Protein AF-A0A252ASY4-F1 (afdb_monomer)

Structure (mmCIF, N/CA/C/O backbone):
data_AF-A0A252ASY4-F1
#
_entry.id   AF-A0A252ASY4-F1
#
loop_
_atom_site.group_PDB
_atom_site.id
_atom_site.type_symbol
_atom_site.label_atom_id
_atom_site.label_alt_id
_atom_site.label_comp_id
_atom_site.label_asym_id
_atom_site.label_entity_id
_atom_site.label_seq_id
_atom_site.pdbx_PDB_ins_code
_atom_site.Cartn_x
_atom_site.Cartn_y
_atom_site.Cartn_z
_atom_site.occupancy
_atom_site.B_iso_or_equiv
_atom_site.auth_seq_id
_atom_site.auth_comp_id
_atom_site.auth_asym_id
_atom_site.auth_atom_id
_atom_site.pdbx_PDB_model_num
ATOM 1 N N . MET A 1 1 ? 21.051 3.246 -3.553 1.00 60.28 1 MET A N 1
ATOM 2 C CA . MET A 1 1 ? 19.742 3.106 -4.224 1.00 60.28 1 MET A CA 1
ATOM 3 C C . MET A 1 1 ? 20.001 3.402 -5.685 1.00 60.28 1 MET A C 1
ATOM 5 O O . MET A 1 1 ? 20.557 4.460 -5.939 1.00 60.28 1 MET A O 1
ATOM 9 N N . ARG A 1 2 ? 19.735 2.453 -6.590 1.00 80.69 2 ARG A N 1
ATOM 10 C CA . ARG A 1 2 ? 19.925 2.692 -8.029 1.00 80.69 2 ARG A CA 1
ATOM 11 C C . ARG A 1 2 ? 18.914 3.732 -8.512 1.00 80.69 2 ARG A C 1
ATOM 13 O O . ARG A 1 2 ? 17.783 3.738 -8.022 1.00 80.69 2 ARG A O 1
ATOM 20 N N . THR A 1 3 ? 19.326 4.607 -9.418 1.00 89.12 3 THR A N 1
ATOM 21 C CA . THR A 1 3 ? 18.451 5.607 -10.036 1.00 89.12 3 THR A CA 1
ATOM 22 C C . THR A 1 3 ? 17.599 4.970 -11.136 1.00 89.12 3 THR A C 1
ATOM 24 O O . THR A 1 3 ? 17.893 3.874 -11.617 1.00 89.12 3 THR A O 1
ATOM 27 N N . ARG A 1 4 ? 16.524 5.654 -11.549 1.00 86.88 4 ARG A N 1
ATOM 28 C CA . ARG A 1 4 ? 15.681 5.205 -12.670 1.00 86.88 4 ARG A CA 1
ATOM 29 C C . ARG A 1 4 ? 16.501 5.061 -13.958 1.00 86.88 4 ARG A C 1
ATOM 31 O O . ARG A 1 4 ? 16.325 4.096 -14.689 1.00 86.88 4 ARG A O 1
ATOM 38 N N . GLU A 1 5 ? 17.406 6.000 -14.214 1.00 86.19 5 GLU A N 1
ATOM 39 C CA . GLU A 1 5 ? 18.267 6.004 -15.402 1.00 86.19 5 GLU A CA 1
ATOM 40 C C . GLU A 1 5 ? 19.241 4.821 -15.398 1.00 86.19 5 GLU A C 1
ATOM 42 O O . GLU A 1 5 ? 19.383 4.150 -16.416 1.00 86.19 5 GLU A O 1
ATOM 47 N N . GLU A 1 6 ? 19.833 4.498 -14.243 1.00 88.00 6 GLU A N 1
ATOM 48 C CA . GLU A 1 6 ? 20.692 3.317 -14.081 1.00 88.00 6 GLU A CA 1
ATOM 49 C C . GLU A 1 6 ? 19.917 2.014 -14.330 1.00 88.00 6 GLU A C 1
ATOM 51 O O . GLU A 1 6 ? 20.418 1.110 -14.987 1.00 88.00 6 GLU A O 1
ATOM 56 N N . GLN A 1 7 ? 18.668 1.921 -13.862 1.00 85.88 7 GLN A N 1
ATOM 57 C CA . GLN A 1 7 ? 17.821 0.745 -14.094 1.00 85.88 7 GLN A CA 1
ATOM 58 C C . GLN A 1 7 ? 17.419 0.582 -15.562 1.00 85.88 7 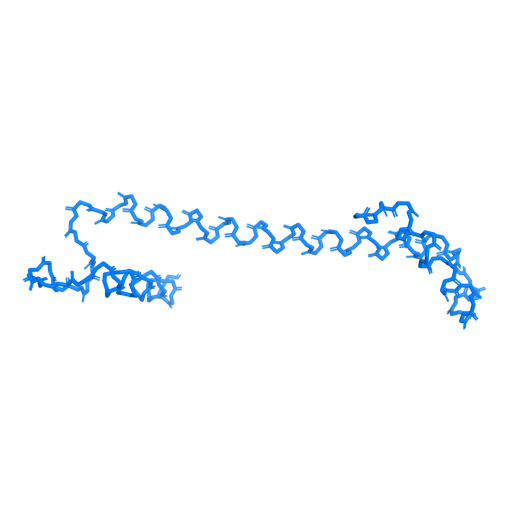GLN A C 1
ATOM 60 O O . GLN A 1 7 ? 17.390 -0.541 -16.061 1.00 85.88 7 GLN A O 1
ATOM 65 N N . ILE A 1 8 ? 1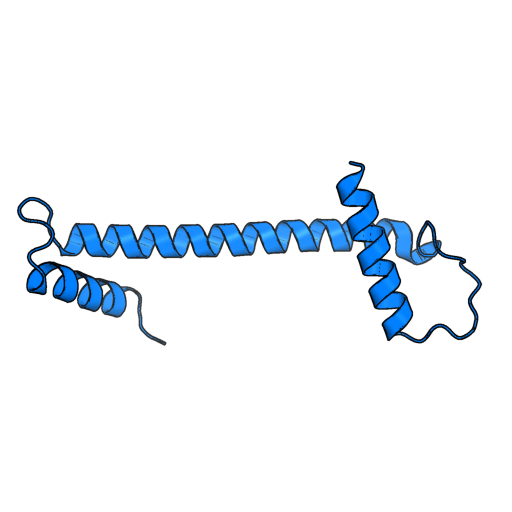7.105 1.686 -16.246 1.00 87.62 8 ILE A N 1
ATOM 66 C CA . ILE A 1 8 ? 16.782 1.677 -17.677 1.00 87.62 8 ILE A CA 1
ATOM 67 C C . ILE A 1 8 ? 18.014 1.270 -18.488 1.00 87.62 8 ILE A C 1
ATOM 69 O O . ILE A 1 8 ? 17.889 0.433 -19.375 1.00 87.62 8 ILE A O 1
ATOM 73 N N . ALA A 1 9 ? 19.193 1.811 -18.170 1.00 85.50 9 ALA A N 1
ATOM 74 C CA . ALA A 1 9 ? 20.436 1.465 -18.855 1.00 85.50 9 ALA A CA 1
ATOM 75 C C . ALA A 1 9 ? 20.813 -0.013 -18.658 1.00 85.50 9 ALA A C 1
ATOM 77 O O . ALA A 1 9 ? 21.127 -0.696 -19.630 1.00 85.50 9 ALA A O 1
ATOM 78 N N . ASP A 1 10 ? 20.717 -0.528 -17.428 1.00 86.62 10 ASP A N 1
ATOM 79 C CA . ASP A 1 10 ? 20.959 -1.945 -17.123 1.00 86.62 10 ASP A CA 1
ATOM 80 C C . ASP A 1 10 ? 20.002 -2.862 -17.910 1.00 86.62 10 ASP A C 1
ATOM 82 O O . ASP A 1 10 ? 20.427 -3.861 -18.489 1.00 86.62 10 ASP A O 1
ATOM 86 N N . LEU A 1 11 ? 18.708 -2.518 -17.957 1.00 84.88 11 LEU A N 1
ATOM 87 C CA . LEU A 1 11 ? 17.694 -3.294 -18.680 1.00 84.88 11 LEU A CA 1
ATOM 88 C C . LEU A 1 11 ? 17.856 -3.212 -20.200 1.00 84.88 11 LEU A C 1
ATOM 90 O O . LEU A 1 11 ? 17.677 -4.218 -20.878 1.00 84.88 11 LEU A O 1
ATOM 94 N N . ALA A 1 12 ? 18.208 -2.043 -20.737 1.00 84.12 12 ALA A N 1
ATOM 95 C CA . ALA A 1 12 ? 18.453 -1.876 -22.166 1.00 84.12 12 ALA A CA 1
ATOM 96 C C . ALA A 1 12 ? 19.665 -2.707 -22.617 1.00 84.12 12 ALA A C 1
ATOM 98 O O . ALA A 1 12 ? 19.600 -3.379 -23.643 1.00 84.12 12 ALA A O 1
ATOM 99 N N . ASN A 1 13 ? 20.736 -2.734 -21.814 1.00 83.50 13 ASN A N 1
ATOM 100 C CA . ASN A 1 13 ? 21.899 -3.585 -22.075 1.00 83.50 13 ASN A CA 1
ATOM 101 C C . ASN A 1 13 ? 21.531 -5.076 -22.040 1.00 83.50 13 ASN A C 1
ATOM 103 O O . ASN A 1 13 ? 21.943 -5.819 -22.925 1.00 83.50 13 ASN A O 1
ATOM 107 N N . LEU A 1 14 ? 20.715 -5.502 -21.068 1.00 83.25 14 LEU A N 1
ATOM 108 C CA . LEU A 1 14 ? 20.237 -6.886 -20.976 1.00 83.25 14 LEU A CA 1
ATOM 109 C C . LEU A 1 14 ? 19.452 -7.307 -22.230 1.00 83.25 14 LEU A C 1
ATOM 111 O O . LEU A 1 14 ? 19.676 -8.393 -22.760 1.00 83.25 14 LEU A O 1
ATOM 115 N N . PHE A 1 15 ? 18.560 -6.448 -22.732 1.00 80.44 15 PHE A N 1
ATOM 116 C CA . PHE A 1 15 ? 17.780 -6.735 -23.941 1.00 80.44 15 PHE A CA 1
ATOM 117 C C . PHE A 1 15 ? 18.637 -6.785 -25.214 1.00 80.44 15 PHE A C 1
ATOM 119 O O . PHE A 1 15 ? 18.412 -7.658 -26.058 1.00 80.44 15 PHE A O 1
ATOM 126 N N . GLY A 1 16 ? 19.654 -5.923 -25.307 1.00 73.00 16 GLY A N 1
ATOM 127 C CA . GLY A 1 16 ? 20.613 -5.922 -26.413 1.00 73.00 16 GLY A CA 1
ATOM 128 C C . GLY A 1 16 ? 21.554 -7.135 -26.417 1.00 73.00 16 GLY A C 1
ATOM 129 O O . GLY A 1 16 ? 21.859 -7.667 -27.485 1.00 73.00 16 GLY A O 1
ATOM 130 N N . GLU A 1 17 ? 21.990 -7.614 -25.245 1.00 74.44 17 GLU A N 1
ATOM 131 C CA . GLU A 1 17 ? 22.836 -8.814 -25.114 1.00 74.44 17 GLU A CA 1
ATOM 132 C C . GLU A 1 17 ? 22.077 -10.114 -25.419 1.00 74.44 17 GLU A C 1
ATOM 134 O O . GLU A 1 17 ? 22.635 -11.031 -26.024 1.00 74.44 17 GLU A O 1
ATOM 139 N N . GLU A 1 18 ? 20.800 -10.195 -25.041 1.00 65.38 18 GLU A N 1
ATOM 140 C CA . GLU A 1 18 ? 19.961 -11.375 -25.279 1.00 65.38 18 GLU A CA 1
ATOM 141 C C . GLU A 1 18 ? 19.354 -11.422 -26.699 1.00 65.38 18 GLU A C 1
ATOM 143 O O . GLU A 1 18 ? 18.800 -12.448 -27.104 1.00 65.38 18 GLU A O 1
ATOM 148 N N . GLY A 1 19 ? 19.488 -10.352 -27.496 1.00 61.31 19 GLY A N 1
ATOM 149 C CA . GLY A 1 19 ? 18.939 -10.271 -28.857 1.00 61.31 19 GLY A CA 1
ATOM 150 C C . GLY A 1 19 ? 17.407 -10.331 -28.895 1.00 61.31 19 GLY A C 1
ATOM 151 O O . GLY A 1 19 ? 16.816 -10.758 -29.892 1.00 61.31 19 GLY A O 1
ATOM 152 N N . THR A 1 20 ? 16.759 -9.943 -27.796 1.00 58.38 20 THR A N 1
ATOM 153 C CA . THR A 1 20 ? 15.372 -10.308 -27.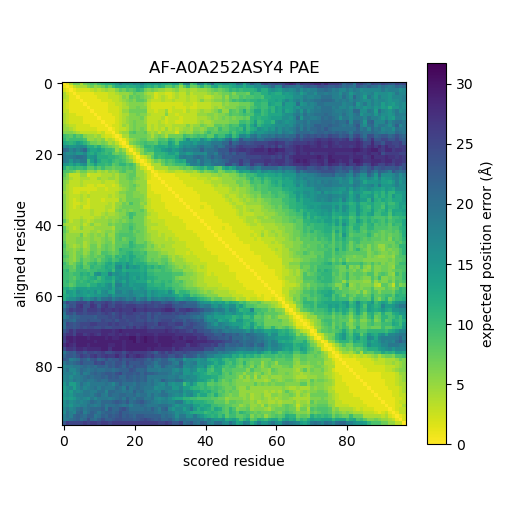474 1.00 58.38 20 THR A CA 1
ATOM 154 C C . THR A 1 20 ? 14.341 -9.563 -28.326 1.00 58.38 20 THR A C 1
ATOM 156 O O . THR A 1 20 ? 13.238 -10.073 -28.534 1.00 58.38 20 THR A O 1
ATOM 159 N N . PHE A 1 21 ? 14.685 -8.396 -28.888 1.00 56.97 21 PHE A N 1
ATOM 160 C CA . PHE A 1 21 ? 13.750 -7.566 -29.653 1.00 56.97 21 PHE A CA 1
ATOM 161 C C . PHE A 1 21 ? 14.342 -7.035 -30.970 1.00 56.97 21 PHE A C 1
ATOM 163 O O . PHE A 1 21 ? 14.691 -5.873 -31.106 1.00 56.97 21 PHE A O 1
ATOM 170 N N . SER A 1 22 ? 14.342 -7.858 -32.024 1.00 58.19 22 SER A N 1
ATOM 171 C CA . SER A 1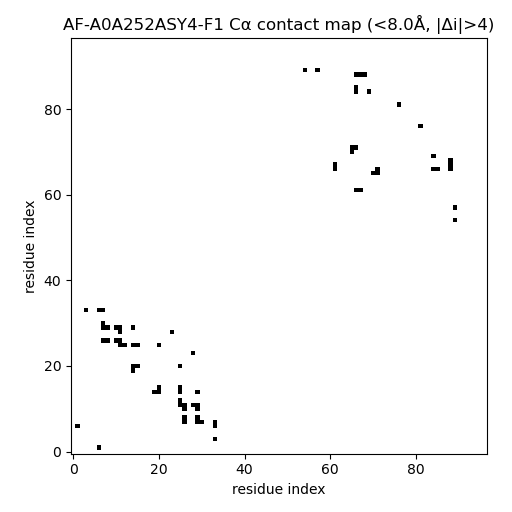 22 ? 14.826 -7.483 -33.373 1.00 58.19 22 SER A CA 1
ATOM 172 C C . SER A 1 22 ? 14.094 -6.297 -34.053 1.00 58.19 22 SER A C 1
ATOM 174 O O . SER A 1 22 ? 14.498 -5.888 -35.144 1.00 58.19 22 SER A O 1
ATOM 176 N N . PHE A 1 23 ? 13.016 -5.759 -33.469 1.00 56.91 23 PHE A N 1
ATOM 177 C CA . PHE A 1 23 ? 12.172 -4.713 -34.072 1.00 56.91 23 PHE A CA 1
ATOM 178 C C . PHE A 1 23 ? 11.828 -3.547 -33.122 1.00 56.91 23 PHE A C 1
ATOM 180 O O . PHE A 1 23 ? 11.215 -2.573 -33.555 1.00 56.91 23 PHE A O 1
ATOM 187 N N . VAL A 1 24 ? 12.190 -3.626 -31.838 1.00 62.78 24 VAL A N 1
ATOM 188 C CA . VAL A 1 24 ? 11.878 -2.592 -30.834 1.00 62.78 24 VAL A CA 1
ATOM 189 C C . VAL A 1 24 ? 13.193 -2.016 -30.332 1.00 62.78 24 VAL A C 1
ATOM 191 O O . VAL A 1 24 ? 14.125 -2.769 -30.091 1.00 62.78 24 VAL A O 1
ATOM 194 N N . ASP A 1 25 ? 13.273 -0.693 -30.201 1.00 80.88 25 ASP A N 1
ATOM 195 C CA . ASP A 1 25 ? 14.416 -0.043 -29.558 1.00 80.88 25 ASP A CA 1
ATOM 196 C C . ASP A 1 25 ? 14.514 -0.542 -28.105 1.00 80.88 25 ASP A C 1
ATOM 198 O O . ASP A 1 25 ? 13.586 -0.344 -27.314 1.00 80.88 25 ASP A O 1
ATOM 202 N N . ASP A 1 26 ? 15.610 -1.223 -27.763 1.00 78.94 26 ASP A N 1
ATOM 203 C CA . ASP A 1 26 ? 15.835 -1.828 -26.444 1.00 78.94 26 ASP A CA 1
ATOM 204 C C . ASP A 1 26 ? 15.691 -0.801 -25.310 1.00 78.94 26 ASP A C 1
ATOM 206 O O . ASP A 1 26 ? 15.217 -1.126 -24.216 1.00 78.94 26 ASP A O 1
ATOM 210 N N . LEU A 1 27 ? 16.010 0.468 -25.588 1.00 80.50 27 LEU A N 1
ATOM 211 C CA . LEU A 1 27 ? 15.831 1.569 -24.648 1.00 80.50 27 LEU A CA 1
ATOM 212 C C . LEU A 1 27 ? 14.347 1.883 -24.390 1.00 80.50 27 LEU A C 1
ATOM 214 O O . LEU A 1 27 ? 13.950 2.132 -23.246 1.00 80.50 27 LEU A O 1
ATOM 218 N N . ASP A 1 28 ? 13.510 1.850 -25.429 1.00 84.69 28 ASP A N 1
ATOM 219 C CA . ASP A 1 28 ? 12.059 2.050 -25.318 1.00 84.69 28 ASP A CA 1
ATOM 220 C C . ASP A 1 28 ? 11.401 0.881 -24.568 1.00 84.69 28 ASP A C 1
ATOM 222 O O . ASP A 1 28 ? 10.564 1.096 -23.683 1.00 84.69 28 ASP A O 1
ATOM 226 N N . ALA A 1 29 ? 11.832 -0.354 -24.845 1.00 84.00 29 ALA A N 1
ATOM 227 C CA . ALA A 1 29 ? 11.383 -1.537 -24.114 1.00 84.00 29 ALA A CA 1
ATOM 228 C C . ALA A 1 29 ? 11.744 -1.445 -22.619 1.00 84.00 29 ALA A C 1
ATOM 230 O O . ALA A 1 29 ? 10.865 -1.568 -21.759 1.00 84.00 29 ALA A O 1
ATOM 231 N N . ALA A 1 30 ? 13.006 -1.148 -22.294 1.00 85.56 30 ALA A N 1
ATOM 232 C CA . ALA A 1 30 ? 13.480 -0.985 -20.917 1.00 85.56 30 ALA A CA 1
ATOM 233 C C . ALA A 1 30 ? 12.717 0.115 -20.168 1.00 85.56 30 ALA A C 1
ATOM 235 O O . ALA A 1 30 ? 12.257 -0.092 -19.041 1.00 85.56 30 ALA A O 1
ATOM 236 N N . THR A 1 31 ? 12.493 1.254 -20.824 1.00 87.06 31 THR A N 1
ATOM 237 C CA . THR A 1 31 ? 11.730 2.370 -20.257 1.00 87.06 31 THR A CA 1
ATOM 238 C C . THR A 1 31 ? 10.298 1.956 -19.917 1.00 87.06 31 THR A C 1
ATOM 240 O O . THR A 1 31 ? 9.823 2.217 -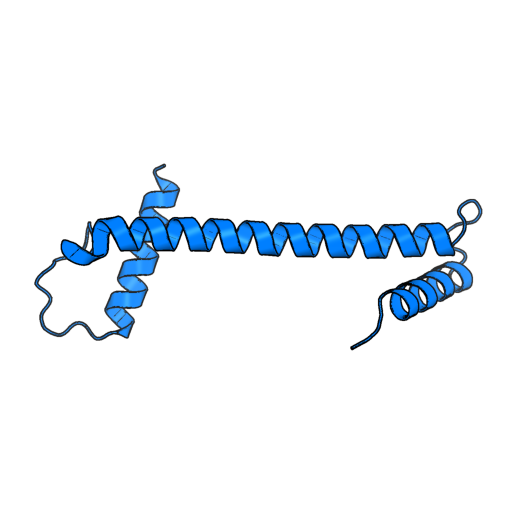18.809 1.00 87.06 31 THR A O 1
ATOM 243 N N . LYS A 1 32 ? 9.605 1.259 -20.827 1.00 89.00 32 LYS A N 1
ATOM 244 C CA . LYS A 1 32 ? 8.233 0.777 -20.593 1.00 89.00 32 LYS A CA 1
ATOM 245 C C . LYS A 1 32 ? 8.153 -0.195 -19.421 1.00 89.00 32 LYS A C 1
ATOM 247 O O . LYS A 1 32 ? 7.235 -0.081 -18.607 1.00 89.00 32 LYS A O 1
ATOM 252 N N . HIS A 1 33 ? 9.112 -1.111 -19.303 1.00 86.75 33 HIS A N 1
ATOM 253 C CA . HIS A 1 33 ? 9.154 -2.068 -18.198 1.00 86.75 33 HIS A CA 1
ATOM 254 C C . HIS A 1 33 ? 9.334 -1.385 -16.840 1.00 86.75 33 HIS A C 1
ATOM 256 O O . HIS A 1 33 ? 8.607 -1.707 -15.896 1.00 86.75 33 HIS A O 1
ATOM 262 N N . VAL A 1 34 ? 10.245 -0.413 -16.744 1.00 89.88 34 VAL A N 1
ATOM 263 C CA . VAL A 1 34 ? 10.466 0.347 -15.504 1.00 89.88 34 VAL A CA 1
ATOM 264 C C . VAL A 1 34 ? 9.220 1.147 -15.124 1.00 89.88 34 VAL A C 1
ATOM 266 O O . VAL A 1 34 ? 8.743 1.031 -13.995 1.00 89.88 34 VAL A O 1
ATOM 269 N N . LEU A 1 35 ? 8.622 1.875 -16.073 1.00 91.00 35 LEU A N 1
ATOM 270 C CA . LEU A 1 35 ? 7.399 2.648 -15.825 1.00 91.00 35 LEU A CA 1
ATOM 271 C C . LEU A 1 35 ? 6.227 1.762 -15.388 1.00 91.00 35 LEU A C 1
ATOM 273 O O . LEU A 1 35 ? 5.447 2.129 -14.506 1.00 91.00 35 LEU A O 1
ATOM 277 N N . GLU A 1 36 ? 6.082 0.579 -15.983 1.00 91.81 36 GLU A N 1
ATOM 278 C CA . GLU A 1 36 ? 5.024 -0.343 -15.591 1.00 91.81 36 GLU A CA 1
ATOM 279 C C . GLU A 1 36 ? 5.255 -0.922 -14.187 1.00 91.81 36 GLU A C 1
ATOM 281 O O . GLU A 1 36 ? 4.307 -1.037 -13.402 1.00 91.81 36 GLU A O 1
ATOM 286 N N . ALA A 1 37 ? 6.500 -1.266 -13.851 1.00 90.31 37 ALA A N 1
ATOM 287 C CA . ALA A 1 37 ? 6.864 -1.748 -12.523 1.00 90.31 37 ALA A CA 1
ATOM 288 C C . ALA A 1 37 ? 6.582 -0.693 -11.443 1.00 90.31 37 ALA A C 1
ATOM 290 O O . ALA A 1 37 ? 5.983 -1.014 -10.411 1.00 90.31 37 ALA A O 1
ATOM 291 N N . GLU A 1 38 ? 6.932 0.566 -11.706 1.00 91.25 38 GLU A N 1
ATOM 292 C CA . GLU A 1 38 ? 6.625 1.698 -10.829 1.00 91.25 38 GLU A CA 1
ATOM 293 C C . GLU A 1 38 ? 5.117 1.898 -10.675 1.00 91.25 38 GLU A C 1
ATOM 295 O O . GLU A 1 38 ? 4.624 1.986 -9.551 1.00 91.25 38 GLU A O 1
ATOM 300 N N . ARG A 1 39 ? 4.354 1.864 -11.776 1.00 92.38 39 ARG A N 1
ATOM 301 C CA . ARG A 1 39 ? 2.888 1.964 -11.732 1.00 92.38 39 ARG A CA 1
ATOM 302 C C . ARG A 1 39 ? 2.267 0.855 -10.881 1.00 92.38 39 ARG A C 1
ATOM 304 O O . ARG A 1 39 ? 1.370 1.117 -10.083 1.00 92.38 39 ARG A O 1
ATOM 311 N N . ARG A 1 40 ? 2.737 -0.390 -11.017 1.00 91.31 40 ARG A N 1
ATOM 312 C CA . ARG A 1 40 ? 2.265 -1.512 -10.184 1.00 91.31 40 ARG A CA 1
ATOM 313 C C . ARG A 1 40 ? 2.662 -1.346 -8.717 1.00 91.31 40 ARG A C 1
ATOM 315 O O . ARG A 1 40 ? 1.922 -1.772 -7.831 1.00 91.31 40 ARG A O 1
ATOM 322 N N . ALA A 1 41 ? 3.835 -0.785 -8.431 1.00 90.19 41 ALA A N 1
ATOM 323 C CA . ALA A 1 41 ? 4.235 -0.472 -7.062 1.00 90.19 41 ALA A CA 1
ATOM 324 C C . ALA A 1 41 ? 3.324 0.607 -6.459 1.00 90.19 41 ALA A C 1
ATOM 326 O O . ALA A 1 41 ? 2.778 0.399 -5.379 1.00 90.19 41 ALA A O 1
ATOM 327 N N . GLU A 1 42 ? 3.068 1.692 -7.192 1.00 92.88 42 GLU A N 1
ATOM 328 C CA . GLU A 1 42 ? 2.164 2.762 -6.767 1.00 92.88 42 GLU A CA 1
ATOM 329 C C . GLU A 1 42 ? 0.744 2.243 -6.514 1.00 92.88 42 GLU A C 1
ATOM 331 O O . GLU A 1 42 ? 0.148 2.553 -5.486 1.00 92.88 42 GLU A O 1
ATOM 336 N N . GLN A 1 43 ? 0.209 1.408 -7.407 1.00 92.44 43 GLN A N 1
ATOM 337 C CA . GLN A 1 43 ? -1.113 0.802 -7.230 1.00 92.44 43 GLN A CA 1
ATOM 338 C C . GLN A 1 43 ? -1.197 -0.052 -5.961 1.00 92.44 43 GLN A C 1
ATOM 340 O O . GLN A 1 43 ? -2.191 0.032 -5.242 1.00 92.44 43 GLN A O 1
ATOM 345 N N . ARG A 1 44 ? -0.156 -0.836 -5.651 1.00 91.94 44 ARG A N 1
ATOM 346 C CA . ARG A 1 44 ? -0.097 -1.626 -4.410 1.00 91.94 44 ARG A CA 1
ATOM 347 C C . ARG A 1 44 ? -0.088 -0.734 -3.173 1.00 91.94 44 ARG A C 1
ATOM 349 O O . ARG A 1 44 ? -0.861 -0.988 -2.255 1.00 91.94 44 ARG A O 1
ATOM 356 N N . VAL A 1 45 ? 0.720 0.327 -3.185 1.00 92.62 45 VAL A N 1
ATOM 357 C CA . VAL A 1 45 ? 0.787 1.297 -2.082 1.00 92.62 45 VAL A CA 1
ATOM 358 C C . VAL A 1 45 ? -0.550 2.015 -1.908 1.00 92.62 45 VAL A C 1
ATOM 360 O O . VAL A 1 45 ? -1.053 2.102 -0.796 1.00 92.62 45 VAL A O 1
ATOM 363 N N . ARG A 1 46 ? -1.188 2.470 -2.993 1.00 90.25 46 ARG A N 1
ATOM 364 C CA . ARG A 1 46 ? -2.523 3.087 -2.922 1.00 90.25 46 ARG A CA 1
ATOM 365 C C . ARG A 1 46 ? -3.574 2.128 -2.371 1.00 90.25 46 ARG A C 1
ATOM 367 O O . ARG A 1 46 ? -4.389 2.540 -1.556 1.00 90.25 46 ARG A O 1
ATOM 374 N N . ALA A 1 47 ? -3.548 0.862 -2.787 1.00 91.06 47 ALA A N 1
ATOM 375 C CA . ALA A 1 47 ? -4.454 -0.155 -2.261 1.00 91.06 47 ALA A CA 1
ATOM 376 C C . ALA A 1 47 ? -4.192 -0.461 -0.778 1.00 91.06 47 ALA A C 1
ATOM 378 O O . ALA A 1 47 ? -5.105 -0.845 -0.060 1.00 91.06 47 ALA A O 1
ATOM 379 N N . GLU A 1 48 ? -2.957 -0.335 -0.298 1.00 90.62 48 GLU A N 1
ATOM 380 C CA . GLU A 1 48 ? -2.631 -0.450 1.126 1.00 90.62 48 GLU A CA 1
ATOM 381 C C . GLU A 1 48 ? -3.104 0.767 1.923 1.00 90.62 48 GLU A C 1
ATOM 383 O O . GLU A 1 48 ? -3.793 0.592 2.921 1.00 90.62 48 GLU A O 1
ATOM 388 N N . ILE A 1 49 ? -2.860 1.981 1.423 1.00 90.44 49 ILE A N 1
ATOM 389 C CA . ILE A 1 49 ? -3.359 3.219 2.036 1.00 90.44 49 ILE A CA 1
ATOM 390 C C . ILE A 1 49 ? -4.885 3.202 2.131 1.00 90.44 49 ILE A C 1
ATOM 392 O O . ILE A 1 49 ? -5.417 3.518 3.184 1.00 90.44 49 ILE A O 1
ATOM 396 N N . ALA A 1 50 ? -5.592 2.801 1.070 1.00 89.88 50 ALA A N 1
ATOM 397 C CA . ALA A 1 50 ? -7.051 2.709 1.093 1.00 89.88 50 ALA A CA 1
ATOM 398 C C . ALA A 1 50 ? -7.544 1.740 2.182 1.00 89.88 50 ALA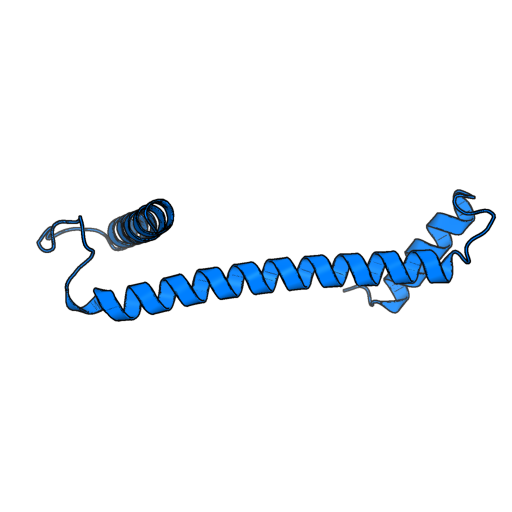 A C 1
ATOM 400 O O . ALA A 1 50 ? -8.440 2.080 2.951 1.00 89.88 50 ALA A O 1
ATOM 401 N N . ARG A 1 51 ? -6.899 0.571 2.305 1.00 86.81 51 ARG A N 1
ATOM 402 C CA . ARG A 1 51 ? -7.192 -0.402 3.369 1.00 86.81 51 ARG A CA 1
ATOM 403 C C . ARG A 1 51 ? -6.947 0.177 4.760 1.00 86.81 51 ARG A C 1
ATOM 405 O O . ARG A 1 51 ? -7.744 -0.051 5.663 1.00 86.81 51 ARG A O 1
ATOM 412 N N . ASP A 1 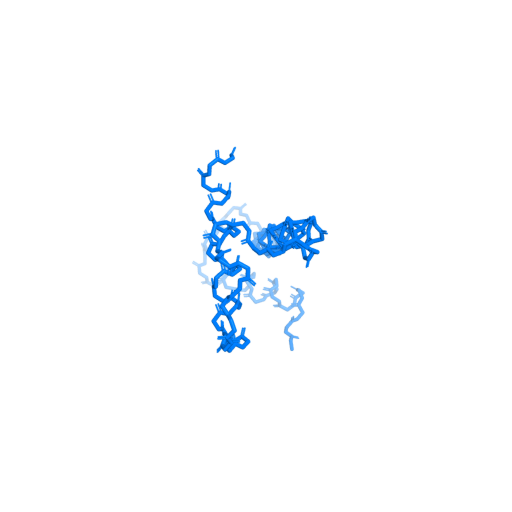52 ? -5.860 0.915 4.943 1.00 88.62 52 ASP A N 1
ATOM 413 C CA . ASP A 1 52 ? -5.549 1.534 6.229 1.00 88.62 52 ASP A CA 1
ATOM 414 C C . ASP A 1 52 ? -6.470 2.718 6.549 1.00 88.62 52 ASP A C 1
ATOM 416 O O . ASP A 1 52 ? -6.844 2.896 7.706 1.00 88.62 52 ASP A O 1
ATOM 420 N N . SER A 1 53 ? -6.912 3.481 5.548 1.00 87.00 53 SER A N 1
ATOM 421 C CA . SER A 1 53 ? -7.945 4.506 5.721 1.00 87.00 53 SER A CA 1
ATOM 422 C C . SER A 1 53 ? -9.264 3.896 6.200 1.00 87.00 53 SER A C 1
ATOM 424 O O . SER A 1 53 ? -9.788 4.348 7.213 1.00 87.00 53 SER A O 1
ATOM 426 N N . GLU A 1 54 ? -9.740 2.815 5.570 1.00 88.19 54 GLU A N 1
ATOM 427 C CA . GLU A 1 54 ? -10.940 2.086 6.019 1.00 88.19 54 GLU A CA 1
ATOM 428 C C . GLU A 1 54 ? -10.808 1.601 7.474 1.00 88.19 54 GLU A C 1
ATOM 430 O O . GLU A 1 54 ? -11.738 1.730 8.273 1.00 88.19 54 GLU A O 1
ATOM 435 N N . ARG A 1 55 ? -9.627 1.089 7.853 1.00 85.00 55 ARG A N 1
ATOM 436 C CA . ARG A 1 55 ? -9.337 0.674 9.236 1.00 85.00 55 ARG A CA 1
ATOM 437 C C . ARG A 1 55 ? -9.426 1.837 10.218 1.00 85.00 55 ARG A C 1
ATOM 439 O O . ARG A 1 55 ? -9.973 1.672 11.308 1.00 85.00 55 ARG A O 1
ATOM 446 N N . LEU A 1 56 ? -8.872 2.994 9.861 1.00 85.19 56 LEU A N 1
ATOM 447 C CA . LEU A 1 56 ? -8.906 4.185 10.708 1.00 85.19 56 LEU A CA 1
ATOM 448 C C . LEU A 1 56 ? -10.331 4.723 10.865 1.00 85.19 56 LEU A C 1
ATOM 450 O O . LEU A 1 56 ? -10.720 5.049 11.984 1.00 85.19 56 LEU A O 1
ATOM 454 N N . ASP A 1 57 ? -11.123 4.746 9.794 1.00 86.25 57 ASP A N 1
ATOM 455 C CA . ASP A 1 57 ? -12.527 5.172 9.838 1.00 86.25 57 ASP A CA 1
ATOM 456 C C . ASP A 1 57 ? -13.373 4.247 10.730 1.00 86.25 57 ASP A C 1
ATOM 458 O O . ASP A 1 57 ? -14.184 4.702 11.548 1.00 86.25 57 ASP A O 1
ATOM 462 N N . TRP A 1 58 ? -13.136 2.935 10.649 1.00 84.56 58 TRP A N 1
ATOM 463 C CA . TRP A 1 58 ? -13.776 1.967 11.537 1.00 84.56 58 TRP A CA 1
ATOM 464 C C . TRP A 1 58 ? -13.362 2.176 13.002 1.00 84.56 58 TRP A C 1
ATOM 466 O O . TRP A 1 58 ? -14.210 2.216 13.896 1.00 84.56 58 TRP A O 1
ATOM 476 N N . LEU A 1 59 ? -12.068 2.378 13.272 1.00 81.75 59 LEU A N 1
ATOM 477 C CA . LEU A 1 59 ? -11.581 2.646 14.629 1.00 81.75 59 LEU A CA 1
ATOM 478 C C . LEU A 1 59 ? -12.183 3.933 15.199 1.00 81.75 59 LEU A C 1
ATOM 480 O O . LEU A 1 59 ? -12.596 3.950 16.357 1.00 81.75 59 LEU A O 1
ATOM 484 N N . LEU A 1 60 ? -12.271 5.000 14.404 1.00 78.69 60 LEU A N 1
ATOM 485 C CA . LEU A 1 60 ? -12.874 6.266 14.825 1.00 78.69 60 LEU A CA 1
ATOM 486 C C . LEU A 1 60 ? -14.356 6.113 15.189 1.00 78.69 60 LEU A C 1
ATOM 488 O O . LEU A 1 60 ? -14.807 6.740 16.147 1.00 78.69 60 LEU A O 1
ATOM 492 N N . SER A 1 61 ? -15.099 5.259 14.481 1.00 78.56 61 SER A N 1
ATOM 493 C CA . SER A 1 61 ? -16.517 5.009 14.776 1.00 78.56 61 SER A CA 1
ATOM 494 C C . SER A 1 61 ? -16.748 4.103 15.996 1.00 78.56 61 SER A C 1
ATOM 496 O O . SER A 1 61 ? -17.767 4.257 16.670 1.00 78.56 61 SER A O 1
ATOM 498 N N . HIS A 1 62 ? -15.799 3.223 16.344 1.00 70.75 62 HIS A N 1
ATOM 499 C CA . HIS A 1 62 ? -15.996 2.189 17.377 1.00 70.75 62 HIS A CA 1
ATOM 500 C C . HIS A 1 62 ? -15.136 2.342 18.644 1.00 70.75 62 HIS A C 1
ATOM 502 O O . HIS A 1 62 ? -15.430 1.725 19.668 1.00 70.75 62 HIS A O 1
ATOM 508 N N . SER A 1 63 ? -14.115 3.204 18.639 1.00 63.34 63 SER A N 1
ATOM 509 C CA . SER A 1 63 ? -13.177 3.385 19.765 1.00 63.34 63 SER A CA 1
ATOM 510 C C . SER A 1 63 ? -13.852 3.786 21.093 1.00 63.34 63 SER A C 1
ATOM 512 O O . SER A 1 63 ? -13.339 3.467 22.165 1.00 63.34 63 SER A O 1
ATOM 514 N N . HIS A 1 64 ? -15.031 4.423 21.058 1.00 55.97 64 HIS A N 1
ATOM 515 C CA . HIS A 1 64 ? -15.745 4.854 22.270 1.00 55.97 64 HIS A CA 1
ATOM 516 C C . HIS A 1 64 ? -16.672 3.787 22.886 1.00 55.97 64 HIS A C 1
ATOM 518 O O . HIS A 1 64 ? -16.968 3.860 24.076 1.00 55.97 64 HIS A O 1
ATOM 524 N N . TYR A 1 65 ? -17.120 2.795 22.108 1.00 59.09 65 TYR A N 1
ATOM 525 C CA . TYR A 1 65 ? -18.179 1.855 22.516 1.00 59.09 65 TYR A CA 1
ATOM 526 C C . TYR A 1 65 ? -17.678 0.430 22.800 1.00 59.09 65 TYR A C 1
ATOM 528 O O . TYR A 1 65 ? -18.455 -0.424 23.226 1.00 59.09 65 TYR A O 1
ATOM 536 N N . GLY A 1 66 ? -16.379 0.180 22.613 1.00 64.94 66 GLY A N 1
ATOM 537 C CA . GLY A 1 66 ? -15.817 -1.170 22.608 1.00 64.94 66 GLY A CA 1
ATOM 538 C C . GLY A 1 66 ? -15.919 -1.821 21.225 1.00 64.94 66 GLY A C 1
ATOM 539 O O . GLY A 1 66 ? -16.589 -1.316 20.330 1.00 64.94 66 GLY A O 1
ATOM 540 N N . ILE A 1 67 ? -15.204 -2.930 21.035 1.00 69.94 67 ILE A N 1
ATOM 541 C CA . ILE A 1 67 ? -15.154 -3.666 19.763 1.00 69.94 67 ILE A CA 1
ATOM 542 C C . ILE A 1 67 ? -16.465 -4.458 19.614 1.00 69.94 67 ILE A 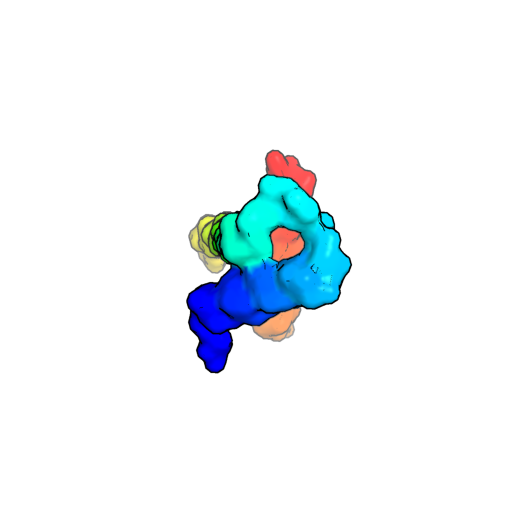C 1
ATOM 544 O O . ILE A 1 67 ? -16.717 -5.332 20.450 1.00 69.94 67 ILE A O 1
ATOM 548 N N . PRO A 1 68 ? -17.297 -4.204 18.586 1.00 67.38 68 PRO A N 1
ATOM 549 C CA . PRO A 1 68 ? -18.492 -5.001 18.321 1.00 67.38 68 PRO A CA 1
ATOM 550 C C . PRO A 1 68 ? -18.163 -6.491 18.196 1.00 67.38 68 PRO A C 1
ATOM 552 O O . PRO A 1 68 ? -17.137 -6.868 17.637 1.00 67.38 68 PRO A O 1
ATOM 555 N N . GLY A 1 69 ? -19.020 -7.349 18.750 1.00 66.50 69 GLY A N 1
ATOM 556 C CA . GLY A 1 69 ? -18.793 -8.800 18.766 1.00 66.50 69 GLY A CA 1
ATOM 557 C C . GLY A 1 69 ? -17.831 -9.291 19.856 1.00 66.50 69 GLY A C 1
ATOM 558 O O . GLY A 1 69 ? -17.714 -10.498 20.055 1.00 66.50 69 GLY A O 1
ATOM 559 N N . PHE A 1 70 ? -17.205 -8.391 20.621 1.00 64.62 70 PHE A N 1
ATOM 560 C CA . PHE A 1 70 ? -16.363 -8.739 21.763 1.00 64.62 70 PHE A CA 1
ATOM 561 C C . PHE A 1 70 ? -16.921 -8.149 23.061 1.00 64.62 70 PHE A C 1
ATOM 563 O O . PHE A 1 70 ? -17.377 -7.012 23.099 1.00 64.62 70 PHE A O 1
ATOM 570 N N . ASP A 1 71 ? -16.847 -8.915 24.153 1.00 61.12 71 ASP A N 1
ATOM 571 C CA . ASP A 1 71 ? -17.360 -8.470 25.454 1.00 61.12 71 ASP A CA 1
ATOM 572 C C . ASP A 1 71 ? -16.589 -7.221 25.950 1.00 61.12 71 ASP A C 1
ATOM 574 O O . ASP A 1 71 ? -15.359 -7.300 26.109 1.00 61.12 71 ASP A O 1
ATOM 578 N N . PRO A 1 72 ? -17.271 -6.078 26.189 1.00 57.88 72 PRO A N 1
ATOM 579 C CA . PRO A 1 72 ? -16.646 -4.835 26.640 1.00 57.88 72 PRO A CA 1
ATOM 580 C C . PRO A 1 72 ? -16.009 -4.940 28.037 1.00 57.88 72 PRO A C 1
ATOM 582 O O . PRO A 1 72 ? -15.223 -4.070 28.412 1.00 57.88 72 PRO A O 1
ATOM 585 N N . VAL A 1 73 ? -16.303 -6.000 28.804 1.00 53.72 73 VAL A N 1
ATOM 586 C CA . VAL A 1 73 ? -15.949 -6.143 30.227 1.00 53.72 73 VAL A CA 1
ATOM 587 C C . VAL A 1 73 ? -14.942 -7.271 30.483 1.00 53.72 73 VAL A C 1
ATOM 589 O O . VAL A 1 73 ? -14.853 -7.799 31.590 1.00 53.72 73 VAL A O 1
ATOM 592 N N . VAL A 1 74 ? -14.099 -7.642 29.513 1.00 55.84 74 VAL A N 1
ATOM 593 C CA . VAL A 1 74 ? -12.975 -8.551 29.823 1.00 55.84 74 VAL A CA 1
ATOM 594 C C . VAL A 1 74 ? -11.845 -7.769 30.499 1.00 55.84 74 VAL A C 1
ATOM 596 O O . VAL A 1 74 ? -10.826 -7.420 29.895 1.00 55.84 74 VAL A O 1
ATOM 599 N N . SER A 1 75 ? -12.049 -7.489 31.787 1.00 46.12 75 SER A N 1
ATOM 600 C CA . SER A 1 75 ? -11.004 -7.084 32.726 1.00 46.12 75 SER A CA 1
ATOM 601 C C . SER A 1 75 ? -9.839 -8.075 32.628 1.00 46.12 75 SER A C 1
ATOM 603 O O . SER A 1 75 ? -10.021 -9.274 32.830 1.00 46.12 75 SER A O 1
ATOM 605 N N . GLY A 1 76 ? -8.653 -7.584 32.256 1.00 57.72 76 GLY A N 1
ATOM 606 C CA . GLY A 1 76 ? -7.446 -8.404 32.108 1.00 57.72 76 GLY A CA 1
ATOM 607 C C . GLY A 1 76 ? -7.013 -8.731 30.674 1.00 57.72 76 GLY A C 1
ATOM 608 O O . GLY A 1 76 ? -6.007 -9.419 30.512 1.00 57.72 76 GLY A O 1
ATOM 609 N N . ARG A 1 77 ? -7.684 -8.230 29.620 1.00 64.62 77 ARG A N 1
ATOM 610 C CA . ARG A 1 77 ? -7.138 -8.362 28.252 1.00 64.62 77 ARG A CA 1
ATOM 611 C C . ARG A 1 77 ? -5.830 -7.594 28.106 1.00 64.62 77 ARG A C 1
ATOM 613 O O . ARG A 1 77 ? -5.798 -6.362 28.259 1.00 64.62 77 ARG A O 1
ATOM 620 N N . THR A 1 78 ? -4.785 -8.326 27.731 1.00 75.00 78 THR A N 1
ATOM 621 C CA . THR A 1 78 ? -3.505 -7.735 27.353 1.00 75.00 78 THR A CA 1
ATOM 622 C C . THR A 1 78 ? -3.675 -6.871 26.093 1.00 75.00 78 THR A C 1
ATOM 624 O O . THR A 1 78 ? -4.607 -7.099 25.307 1.00 75.00 78 THR A O 1
ATOM 627 N N . PRO A 1 79 ? -2.825 -5.850 25.896 1.00 70.44 79 PRO A N 1
ATOM 628 C CA . PRO A 1 79 ? -2.851 -5.015 24.695 1.00 70.44 79 PRO A CA 1
ATOM 629 C C . PRO A 1 79 ? -2.796 -5.823 23.390 1.00 70.44 79 PRO A C 1
ATOM 631 O O . PRO A 1 79 ? -3.492 -5.496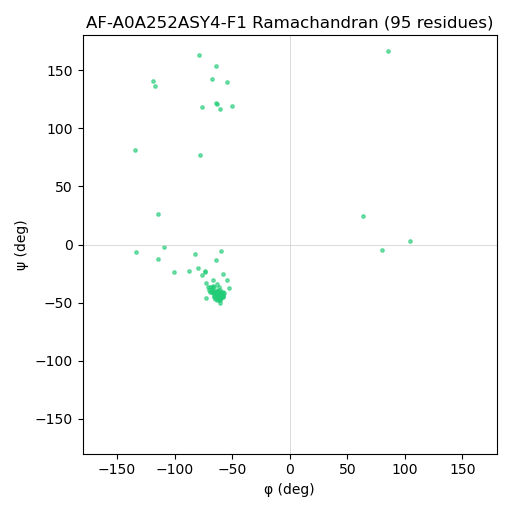 22.432 1.00 70.44 79 PRO A O 1
ATOM 634 N N . GLU A 1 80 ? -2.031 -6.914 23.372 1.00 78.88 80 GLU A N 1
ATOM 635 C CA . GLU A 1 80 ? -1.854 -7.789 22.210 1.00 78.88 80 GLU A CA 1
ATOM 636 C C . GLU A 1 80 ? -3.164 -8.485 21.849 1.00 78.88 80 GLU A C 1
ATOM 638 O O . GLU A 1 80 ? -3.576 -8.463 20.692 1.00 78.88 80 GLU A O 1
ATOM 643 N N . LYS A 1 81 ? -3.879 -9.023 22.848 1.00 78.44 81 LYS A N 1
ATOM 644 C CA . LYS A 1 81 ? -5.152 -9.700 22.598 1.00 78.44 81 LYS A CA 1
ATOM 645 C C . LYS A 1 81 ? -6.218 -8.732 22.084 1.00 78.44 81 LYS A C 1
ATOM 647 O O . LYS A 1 81 ? -6.972 -9.089 21.188 1.00 78.44 81 LYS A O 1
ATOM 652 N N . ARG A 1 82 ? -6.239 -7.488 22.583 1.00 74.62 82 ARG A N 1
ATOM 653 C CA . ARG A 1 82 ? -7.130 -6.442 22.042 1.00 74.62 82 ARG A CA 1
ATOM 654 C C . ARG A 1 82 ? -6.809 -6.110 20.592 1.00 74.62 82 ARG A C 1
ATOM 656 O O . ARG A 1 82 ? -7.733 -5.904 19.817 1.00 74.62 82 ARG A O 1
ATOM 663 N N . ARG A 1 83 ? -5.526 -6.050 20.229 1.00 78.06 83 ARG A N 1
ATOM 664 C CA . ARG A 1 83 ? -5.104 -5.804 18.847 1.00 78.06 83 ARG A CA 1
ATOM 665 C C . ARG A 1 83 ? -5.577 -6.920 17.917 1.00 78.06 83 ARG A C 1
ATOM 667 O O . ARG A 1 83 ? -6.111 -6.624 16.857 1.00 78.06 83 ARG A O 1
ATOM 674 N N . ASP A 1 84 ? -5.397 -8.175 18.307 1.00 82.50 84 ASP A N 1
ATOM 675 C CA . ASP A 1 84 ? -5.787 -9.308 17.464 1.00 82.50 84 ASP A CA 1
ATOM 676 C C . ASP A 1 84 ? -7.318 -9.394 17.312 1.00 82.50 84 ASP A C 1
ATOM 678 O O . ASP A 1 84 ? -7.817 -9.612 16.211 1.00 82.50 84 ASP A O 1
ATOM 682 N N . ASP A 1 85 ? -8.066 -9.128 18.388 1.00 78.38 85 ASP A N 1
ATOM 683 C CA . ASP A 1 85 ? -9.533 -9.047 18.365 1.00 78.38 85 ASP A CA 1
ATOM 684 C C . ASP A 1 85 ? -10.033 -7.889 17.468 1.00 78.38 85 ASP A C 1
ATOM 686 O O . ASP A 1 85 ? -10.991 -8.056 16.715 1.00 78.38 85 ASP A O 1
ATOM 690 N N . LEU A 1 86 ? -9.360 -6.725 17.497 1.00 78.19 86 LEU A N 1
ATOM 691 C CA . LEU A 1 86 ? -9.640 -5.590 16.601 1.00 78.19 86 LEU A CA 1
ATOM 692 C C . LEU A 1 86 ? -9.447 -5.965 15.132 1.00 78.19 86 LEU A C 1
ATOM 694 O O . LEU A 1 86 ? -10.305 -5.662 14.309 1.00 78.19 86 LEU A O 1
ATOM 698 N N . ILE A 1 87 ? -8.327 -6.616 14.805 1.00 81.50 87 ILE A N 1
ATOM 699 C CA . ILE A 1 87 ? -8.041 -7.065 13.438 1.00 81.50 87 ILE A CA 1
ATOM 700 C C . ILE A 1 87 ? -9.130 -8.037 12.976 1.00 81.50 87 ILE A C 1
ATOM 702 O O . ILE A 1 87 ? -9.667 -7.870 11.888 1.00 81.50 87 ILE A O 1
ATOM 706 N N . GLN A 1 88 ? -9.514 -8.991 13.828 1.00 82.50 88 GLN A N 1
ATOM 707 C CA . GLN A 1 88 ? -10.550 -9.966 13.499 1.00 82.50 88 GLN A CA 1
ATOM 708 C C . GLN A 1 88 ? -11.926 -9.320 13.277 1.00 82.50 88 GLN A C 1
ATOM 710 O O . GLN A 1 88 ? -12.626 -9.705 12.346 1.00 82.50 88 GLN A O 1
ATOM 715 N N . ALA A 1 89 ? -12.312 -8.339 14.100 1.00 81.50 89 ALA A N 1
ATOM 716 C CA . ALA A 1 89 ? -13.564 -7.601 13.914 1.00 81.50 89 ALA A CA 1
ATOM 717 C C . ALA A 1 89 ? -13.578 -6.822 12.590 1.00 81.50 89 ALA A C 1
ATOM 719 O O . ALA A 1 89 ? -14.561 -6.865 11.856 1.00 81.50 89 ALA A O 1
ATOM 720 N N . ILE A 1 90 ? -12.470 -6.146 12.272 1.00 81.25 90 ILE A N 1
ATOM 721 C CA . ILE A 1 90 ? -12.298 -5.404 11.018 1.00 81.25 90 ILE A CA 1
ATOM 722 C C . ILE A 1 90 ? -12.397 -6.343 9.812 1.00 81.25 90 ILE A C 1
ATOM 724 O O . ILE A 1 90 ? -13.088 -6.023 8.848 1.00 81.25 90 ILE A O 1
ATOM 728 N N . ASP A 1 91 ? -11.707 -7.485 9.845 1.00 82.81 91 ASP A N 1
ATOM 729 C CA . ASP A 1 91 ? -11.719 -8.441 8.736 1.00 82.81 91 ASP A CA 1
ATOM 730 C C . ASP A 1 91 ? -13.116 -9.062 8.554 1.00 82.81 91 ASP A C 1
ATOM 732 O O . ASP A 1 91 ? -13.588 -9.164 7.425 1.00 82.81 91 ASP A O 1
ATOM 736 N N . ALA A 1 92 ? -13.818 -9.386 9.648 1.00 82.25 92 ALA A N 1
ATOM 737 C CA . ALA A 1 92 ? -15.177 -9.926 9.602 1.00 82.25 92 ALA A CA 1
ATOM 738 C C . ALA A 1 92 ? -16.192 -8.948 8.982 1.00 82.25 92 ALA A C 1
ATOM 740 O O . ALA A 1 92 ? -17.008 -9.357 8.162 1.00 82.25 92 ALA A O 1
ATOM 741 N N . GLU A 1 93 ? -16.131 -7.657 9.320 1.00 77.81 93 GLU A N 1
ATOM 742 C CA . GLU A 1 93 ? -17.000 -6.636 8.707 1.00 77.81 93 GLU A CA 1
ATOM 743 C C . GLU A 1 93 ? -16.750 -6.495 7.196 1.00 77.81 93 GLU A C 1
ATOM 745 O O . GLU A 1 93 ? -17.683 -6.286 6.422 1.00 77.81 93 GLU A O 1
ATOM 750 N N . ARG A 1 94 ? -15.503 -6.676 6.744 1.00 75.50 94 ARG A N 1
ATOM 751 C CA . ARG A 1 94 ? -15.141 -6.606 5.316 1.00 75.50 94 ARG A CA 1
ATOM 752 C C . ARG A 1 94 ? -15.604 -7.813 4.502 1.00 75.50 94 ARG A C 1
ATOM 754 O O . ARG A 1 94 ? -15.716 -7.693 3.290 1.00 75.50 94 ARG A O 1
ATOM 761 N N . GLU A 1 95 ? -15.832 -8.966 5.128 1.00 76.00 95 GLU A N 1
ATOM 762 C CA . GLU A 1 95 ? -16.384 -10.149 4.448 1.00 76.00 95 GLU A CA 1
ATOM 763 C C . GLU A 1 95 ? -17.909 -10.072 4.263 1.00 76.00 95 GLU A C 1
ATOM 765 O O . GLU A 1 95 ? -18.465 -10.786 3.427 1.00 76.00 95 GLU A O 1
ATOM 770 N N . VAL A 1 96 ? -18.588 -9.230 5.049 1.00 72.31 96 VAL A N 1
ATOM 771 C CA . VAL A 1 96 ? -20.056 -9.118 5.078 1.00 72.31 96 VAL A CA 1
ATOM 772 C C . VAL A 1 96 ? -20.572 -7.915 4.268 1.00 72.31 96 VAL A C 1
ATOM 774 O O . VAL A 1 96 ? -21.725 -7.946 3.827 1.00 72.31 96 VAL A O 1
ATOM 777 N N . GLY A 1 97 ? -19.743 -6.884 4.059 1.00 55.12 97 GLY A N 1
ATOM 778 C CA . GLY A 1 97 ? -20.034 -5.695 3.236 1.00 55.12 97 GLY A CA 1
ATOM 779 C C . GLY A 1 97 ? -19.630 -5.828 1.771 1.00 55.12 97 GLY A C 1
ATOM 780 O O . GLY A 1 97 ? -20.369 -5.275 0.924 1.00 55.12 97 GLY A O 1
#

pLDDT: mean 78.16, std 11.76, range [46.12, 92.88]

Foldseek 3Di:
DDDLVNQLVVQLVVCVVVVPDPPDNSSVVSNVVSVVVVVVVVVVVVVVVVLVVLLVVVCVVCVVPAQPPDDPPPDPDDPVNSVVSSVVSSVVVVVVD

Secondary structure (DSSP, 8-state):
---HHHHHHHHHHHHHHHT--TTS-HHHHHHHHHHHHHHHHHHHHHHHHHHHHHHHHHHHHHTTT--TTS-TT-TT--HHHHHHHHHHHHHHHHHH-

Radius of gyration: 23.74 Å; Cα contacts (8 Å, |Δi|>4): 38; chains: 1; bounding box: 43×18×67 Å

Nearest PDB structures (foldseek):
  7ezx-assembly1_O7  TM=2.948E-01  e=1.155E+00  Porphyridium purpureum
  8wql-assembly1_VB  TM=3.500E-01  e=4.060E+00  Arthrospira sp. FACHB-439
  8wql-assembly1_y4  TM=3.673E-01  e=7.387E+00  Arthrospira sp. FACHB-439
  8imo-assembly1_c  TM=3.012E-01  e=5.159E+00  Anthocerotibacter panamensis

Mean predicted aligned error: 11.5 Å

Organism: NCBI:txid104101

Sequence (97 aa):
MRTREEQIADLANLFGEEGTFSFVDDLDAATKHVLEAERRAEQRVRAEIARDSERLDWLLSHSHYGIPGFDPVVSGRTPEKRRDDLIQAIDAEREVG

Solvent-accessible surface area (backbone atoms only — not comparable to full-atom values): 5719 Å² total; per-residue (Å²): 132,86,51,74,66,56,53,28,52,54,41,17,51,52,38,61,75,68,62,73,51,94,86,52,61,40,58,60,54,22,45,52,52,52,54,49,52,50,52,53,50,51,52,52,52,52,55,48,50,53,54,50,49,54,52,49,54,50,45,71,74,33,70,87,77,43,60,77,99,51,78,81,76,62,82,82,69,50,74,65,58,52,51,54,52,49,52,52,45,55,54,52,54,64,76,76,110